Protein AF-A0A2M8DI26-F1 (afdb_monomer_lite)

Foldseek 3Di:
DDLVVLLVVLLVLLLVQLCCLQPVLVVCCVVPVLQRPPDDDDDDPVSVVVSVVSNVLSVVSNVCSVPVPVVVVSLVCLLVVLVVVLVVLCVVCVVDVSNVNNPPHSSVVSNVSNVSSVVSDDDDPPPPVPDPPPDPDDD

Radius of gyration: 19.9 Å; chains: 1; bounding box: 36×27×80 Å

Sequence (139 aa):
MTEAERIKYLRIVLVLVGLTFIFGIWPLGVVWPSGWVWHEGGRSEYLEMILGIYATLGVFLLLAARDPLAH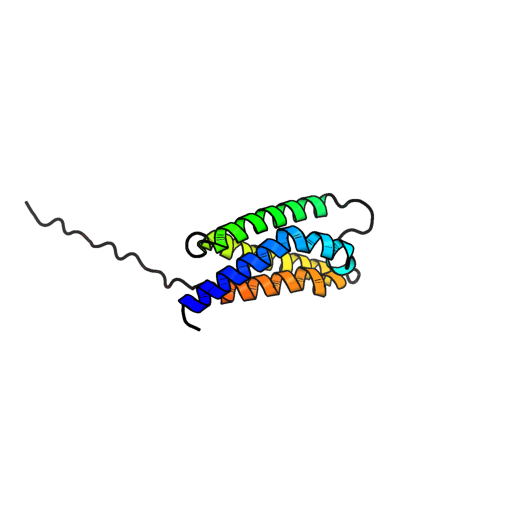RSLIWFTVWSSIVHGGIMAIQSVANPHHIGHLFGDVAALIVVAIVVAALMPRQICATKARPATGLAVH

Secondary structure (DSSP, 8-state):
--HHHHHHHHHHHHHHHHHIIIIIHHHHHHH-HHHH---SSS--HHHHHHHHHHHHHHHHHHHHTT-TTT-HHHHHHHHHHHHHHHHHHHHHHHH-GGGHHHHHTHHHHHHHHHHHHHHHS------------------

pLDDT: mean 77.77, std 13.46, range [39.16, 95.0]

Structure (mmCIF, N/CA/C/O backbone):
data_AF-A0A2M8DI26-F1
#
_entry.id   AF-A0A2M8DI26-F1
#
loop_
_atom_site.group_PDB
_atom_site.id
_atom_site.type_symbol
_atom_site.label_atom_id
_atom_site.label_alt_id
_atom_site.label_comp_id
_atom_site.label_asym_id
_atom_site.label_entity_id
_atom_site.label_seq_id
_atom_site.pdbx_PDB_ins_code
_atom_site.Cartn_x
_atom_site.Cartn_y
_atom_site.Cartn_z
_atom_site.occupancy
_atom_site.B_iso_or_equiv
_atom_site.auth_seq_id
_atom_site.auth_comp_id
_atom_site.auth_asym_id
_atom_site.auth_atom_id
_atom_site.pdbx_PDB_model_num
ATOM 1 N N . MET A 1 1 ? -14.938 14.330 9.671 1.00 72.00 1 MET A N 1
ATOM 2 C CA . MET A 1 1 ? -14.718 12.874 9.766 1.00 72.00 1 MET A CA 1
ATOM 3 C C . MET A 1 1 ? -14.530 12.509 11.227 1.00 72.00 1 MET A C 1
ATOM 5 O O . MET A 1 1 ? -13.573 12.969 11.841 1.00 72.00 1 MET A O 1
ATOM 9 N N . THR A 1 2 ? -15.464 11.748 11.781 1.00 86.56 2 THR A N 1
ATOM 10 C CA . THR A 1 2 ? -15.403 11.197 13.140 1.00 86.56 2 THR A CA 1
ATOM 11 C C . THR A 1 2 ? -14.325 10.112 13.241 1.00 86.56 2 THR A C 1
ATOM 13 O O . THR A 1 2 ? -13.828 9.607 12.231 1.00 86.56 2 THR A O 1
ATOM 16 N N . GLU A 1 3 ? -13.938 9.736 14.459 1.00 82.88 3 GLU A N 1
ATOM 17 C CA . GLU A 1 3 ? -12.961 8.661 14.675 1.00 82.88 3 GLU A CA 1
ATOM 18 C C . GLU A 1 3 ? -13.477 7.304 14.167 1.00 82.88 3 GLU A C 1
ATOM 20 O O . GLU A 1 3 ? -12.741 6.563 13.516 1.00 82.88 3 GLU A O 1
ATOM 25 N N . ALA A 1 4 ? -14.768 7.024 14.362 1.00 85.00 4 ALA A N 1
ATOM 26 C CA . ALA A 1 4 ? -15.416 5.821 13.847 1.00 85.00 4 ALA A CA 1
ATOM 27 C C . ALA A 1 4 ? -15.383 5.758 12.308 1.00 85.00 4 ALA A C 1
ATOM 29 O O . ALA A 1 4 ? -15.065 4.715 11.733 1.00 85.00 4 ALA A O 1
ATOM 30 N N . GLU A 1 5 ? -15.647 6.881 11.632 1.00 88.19 5 GLU A N 1
ATOM 31 C CA . GLU A 1 5 ? -15.529 6.982 10.172 1.00 88.19 5 GLU A CA 1
ATOM 32 C C . GLU A 1 5 ? -14.085 6.771 9.708 1.00 88.19 5 GLU A C 1
ATOM 34 O O . GLU A 1 5 ? -13.847 6.011 8.772 1.00 88.19 5 GLU A O 1
ATOM 39 N N . ARG A 1 6 ? -13.109 7.381 10.393 1.00 86.62 6 ARG A N 1
ATOM 40 C CA . ARG A 1 6 ? -11.681 7.224 10.084 1.00 86.62 6 ARG A CA 1
ATOM 41 C C . ARG A 1 6 ? -11.246 5.761 10.160 1.00 86.62 6 ARG A C 1
ATOM 43 O O . ARG 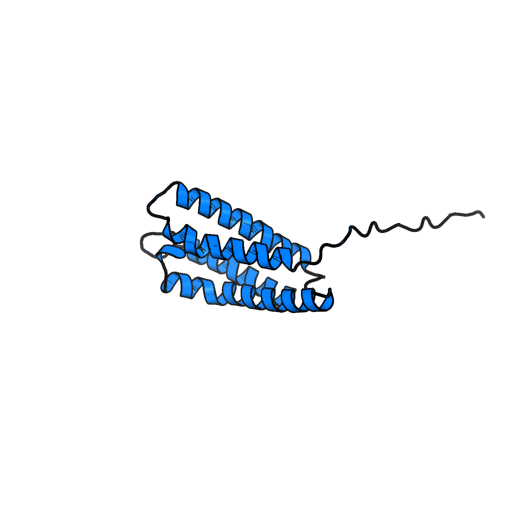A 1 6 ? -10.586 5.277 9.244 1.00 86.62 6 ARG A O 1
ATOM 50 N N . ILE A 1 7 ? -11.645 5.050 11.215 1.00 88.12 7 ILE A N 1
ATOM 51 C CA . ILE A 1 7 ? -11.344 3.623 11.382 1.00 88.12 7 ILE A CA 1
ATOM 52 C C . ILE A 1 7 ? -12.019 2.804 10.279 1.00 88.12 7 ILE A C 1
ATOM 54 O O . ILE A 1 7 ? -11.376 1.936 9.694 1.00 88.12 7 ILE A O 1
ATOM 58 N N . LYS A 1 8 ? -13.283 3.093 9.942 1.00 89.38 8 LYS A N 1
ATOM 59 C CA . LYS A 1 8 ? -13.985 2.417 8.840 1.00 89.38 8 LYS A CA 1
ATOM 60 C C . LYS A 1 8 ? -13.233 2.575 7.514 1.00 89.38 8 LYS A C 1
ATOM 62 O O . LYS A 1 8 ? -12.996 1.575 6.839 1.00 89.38 8 LYS A O 1
ATOM 67 N N . TYR A 1 9 ? -12.818 3.793 7.167 1.00 90.75 9 TYR A N 1
ATOM 68 C CA . TYR A 1 9 ? -12.034 4.042 5.955 1.00 90.75 9 TYR A CA 1
ATOM 69 C C . TYR A 1 9 ? -10.662 3.372 6.004 1.00 90.75 9 TYR A C 1
ATOM 71 O O . TYR A 1 9 ? -10.257 2.774 5.013 1.00 90.75 9 TYR A O 1
ATOM 79 N N . LEU A 1 10 ? -9.978 3.394 7.153 1.00 90.00 10 LEU A N 1
ATOM 80 C CA . LEU A 1 10 ? -8.701 2.703 7.326 1.00 90.00 10 LEU A CA 1
ATOM 81 C C . LEU A 1 10 ? -8.838 1.205 7.037 1.00 90.00 10 LEU A C 1
ATOM 83 O O . LEU A 1 10 ? -8.030 0.659 6.297 1.00 90.00 10 LEU A O 1
ATOM 87 N N . ARG A 1 11 ? -9.885 0.545 7.549 1.00 91.38 11 ARG A N 1
ATOM 88 C CA . ARG A 1 11 ? -10.144 -0.875 7.255 1.00 91.38 11 ARG A CA 1
ATOM 89 C C . ARG A 1 11 ? -10.326 -1.127 5.762 1.00 91.38 11 ARG A C 1
ATOM 91 O O . ARG A 1 11 ? -9.722 -2.052 5.233 1.00 91.38 11 ARG A O 1
ATOM 98 N N . ILE A 1 12 ? -11.128 -0.299 5.089 1.00 92.88 12 ILE A N 1
ATOM 99 C CA . ILE A 1 12 ? -11.360 -0.412 3.642 1.00 92.88 12 ILE A CA 1
ATOM 100 C C . ILE A 1 12 ? -10.039 -0.255 2.884 1.00 92.88 12 ILE A C 1
ATOM 102 O O . ILE A 1 12 ? -9.718 -1.089 2.043 1.00 92.88 12 ILE A O 1
ATOM 106 N N . VAL A 1 13 ? -9.243 0.763 3.217 1.00 91.12 13 VAL A N 1
ATOM 107 C CA . VAL A 1 13 ? -7.939 1.001 2.587 1.00 91.12 13 VAL A CA 1
ATOM 108 C C . VAL A 1 13 ? -6.983 -0.165 2.827 1.00 91.12 13 VAL A C 1
ATOM 110 O O . VAL A 1 13 ? -6.368 -0.629 1.876 1.00 91.12 13 VAL A O 1
ATOM 113 N N . LEU A 1 14 ? -6.888 -0.692 4.050 1.00 91.06 14 LEU A N 1
ATOM 114 C CA . LEU A 1 14 ? -6.038 -1.849 4.352 1.00 91.06 14 LEU A CA 1
ATOM 115 C C . LEU A 1 14 ? -6.447 -3.087 3.543 1.00 91.06 14 LEU A C 1
ATOM 117 O O . LEU A 1 14 ? -5.576 -3.808 3.060 1.00 91.06 14 LEU A O 1
ATOM 121 N N . VAL A 1 15 ? -7.752 -3.307 3.344 1.00 94.12 15 VAL A N 1
ATOM 122 C CA . VAL A 1 15 ? -8.252 -4.392 2.487 1.00 94.12 15 VAL A CA 1
ATOM 123 C C . VAL A 1 15 ? -7.854 -4.173 1.029 1.00 94.12 15 VAL A C 1
ATOM 125 O O . VAL A 1 15 ? -7.301 -5.077 0.410 1.00 94.12 15 VAL A O 1
ATOM 128 N N . LEU A 1 16 ? -8.092 -2.979 0.484 1.00 92.81 16 LEU A N 1
ATOM 129 C CA . LEU A 1 16 ? -7.768 -2.660 -0.910 1.00 92.81 16 LEU A CA 1
ATOM 130 C C . LEU A 1 16 ? -6.263 -2.750 -1.192 1.00 92.81 16 LEU A C 1
ATOM 132 O O . LEU A 1 16 ? -5.858 -3.330 -2.199 1.00 92.81 16 LEU A O 1
ATOM 136 N N . VAL A 1 17 ? -5.435 -2.221 -0.290 1.00 90.19 17 VAL A N 1
ATOM 137 C CA . VAL A 1 17 ? -3.971 -2.291 -0.393 1.00 90.19 17 VAL A CA 1
ATOM 138 C C . VAL A 1 17 ? -3.504 -3.737 -0.256 1.00 90.19 17 VAL A C 1
ATOM 140 O O . VAL A 1 17 ? -2.722 -4.199 -1.080 1.00 90.19 17 VAL A O 1
ATOM 143 N N . GLY A 1 18 ? -4.028 -4.482 0.722 1.00 91.50 18 GLY A N 1
ATOM 144 C CA . GLY A 1 18 ? -3.675 -5.885 0.921 1.00 91.50 18 GLY A CA 1
ATOM 145 C C . GLY A 1 18 ? -4.003 -6.757 -0.292 1.00 91.50 18 GLY A C 1
ATOM 146 O O . GLY A 1 18 ? -3.159 -7.528 -0.739 1.00 91.50 18 GLY A O 1
ATOM 147 N N . LEU A 1 19 ? -5.188 -6.587 -0.886 1.00 93.06 19 LEU A N 1
ATOM 148 C CA . LEU A 1 19 ? -5.569 -7.289 -2.115 1.00 93.06 19 LEU A CA 1
ATOM 149 C C . LEU A 1 19 ? -4.694 -6.886 -3.305 1.00 93.06 19 LEU A C 1
ATOM 151 O O . LEU A 1 19 ? -4.273 -7.753 -4.067 1.00 93.06 19 LEU A O 1
ATOM 155 N N . THR A 1 20 ? -4.380 -5.596 -3.444 1.00 88.81 20 THR A N 1
ATOM 156 C CA . THR A 1 20 ? -3.463 -5.110 -4.487 1.00 88.81 20 THR A CA 1
ATOM 157 C C . THR A 1 20 ? -2.072 -5.724 -4.337 1.00 88.81 20 THR A C 1
ATOM 159 O O . THR A 1 20 ? -1.476 -6.127 -5.330 1.00 88.81 20 THR A O 1
ATOM 162 N N . PHE A 1 21 ? -1.559 -5.864 -3.116 1.00 88.38 21 PHE A N 1
ATOM 163 C CA . PHE A 1 21 ? -0.250 -6.475 -2.881 1.00 88.38 21 PHE A CA 1
ATOM 164 C C . PHE A 1 21 ? -0.217 -7.973 -3.195 1.00 88.38 21 PHE A C 1
ATOM 166 O O . PHE A 1 21 ? 0.796 -8.465 -3.680 1.00 88.38 21 PHE A O 1
ATOM 173 N N . ILE A 1 22 ? -1.317 -8.692 -2.959 1.00 90.00 22 ILE A N 1
ATOM 174 C CA . ILE A 1 22 ? -1.401 -10.131 -3.247 1.00 90.00 22 ILE A CA 1
ATOM 175 C C . ILE A 1 22 ? -1.619 -10.383 -4.743 1.00 90.00 22 ILE A C 1
ATOM 177 O O . ILE A 1 22 ? -0.965 -11.240 -5.328 1.00 90.00 22 ILE A O 1
ATOM 181 N N . PHE A 1 23 ? -2.553 -9.657 -5.360 1.00 90.38 23 PHE A N 1
ATOM 182 C CA . PHE A 1 23 ? -3.053 -9.981 -6.699 1.00 90.38 23 PHE A CA 1
ATOM 183 C C . PHE A 1 23 ? -2.773 -8.918 -7.751 1.00 90.38 23 PHE A C 1
ATOM 185 O O . PHE A 1 23 ? -2.854 -9.229 -8.929 1.00 90.38 23 PHE A O 1
ATOM 192 N N . GLY A 1 24 ? -2.503 -7.674 -7.364 1.00 82.25 24 GLY A N 1
ATOM 193 C CA . GLY A 1 24 ? -2.399 -6.538 -8.281 1.00 82.25 24 GLY A CA 1
ATOM 194 C C . GLY A 1 24 ? -0.996 -6.316 -8.839 1.00 82.25 24 GLY A C 1
ATOM 195 O O . GLY A 1 24 ? -0.865 -6.007 -10.019 1.00 82.25 24 GLY A O 1
ATOM 196 N N . ILE A 1 25 ? 0.053 -6.520 -8.034 1.00 82.06 25 ILE A N 1
ATOM 197 C CA . ILE A 1 25 ? 1.437 -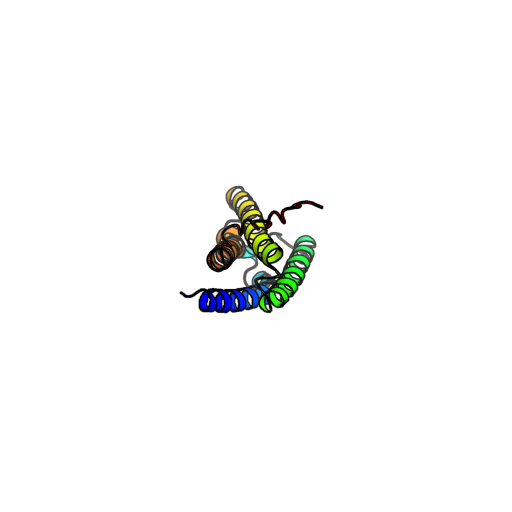6.225 -8.453 1.00 82.06 25 ILE A CA 1
ATOM 198 C C . ILE A 1 25 ? 1.867 -7.112 -9.633 1.00 82.06 25 ILE A C 1
ATOM 200 O O . ILE A 1 25 ? 2.447 -6.612 -10.593 1.00 82.06 25 ILE A O 1
ATOM 204 N N . TRP A 1 26 ? 1.533 -8.408 -9.615 1.00 80.62 26 TRP A N 1
ATOM 205 C CA . TRP A 1 26 ? 1.900 -9.324 -10.703 1.00 80.62 26 TRP A CA 1
ATOM 206 C C . TRP A 1 26 ? 1.264 -8.951 -12.058 1.00 80.62 26 TRP A C 1
ATOM 208 O O . TRP A 1 26 ? 2.007 -8.756 -13.020 1.00 80.62 26 TRP A O 1
ATOM 218 N N . PRO A 1 27 ? -0.070 -8.777 -12.176 1.00 81.88 27 PRO A N 1
ATOM 219 C CA . PRO A 1 27 ? -0.694 -8.307 -13.410 1.00 81.88 27 PRO A CA 1
ATOM 220 C C . PRO A 1 27 ? -0.172 -6.951 -13.878 1.00 81.88 27 PRO A C 1
ATOM 222 O O . PRO A 1 27 ? 0.006 -6.763 -15.077 1.00 81.88 27 PRO A O 1
ATOM 225 N N . LEU A 1 28 ? 0.098 -6.017 -12.961 1.00 77.69 28 LEU A N 1
ATOM 226 C CA . LEU A 1 28 ? 0.661 -4.711 -13.309 1.00 77.69 28 LEU A CA 1
ATOM 227 C C . LEU A 1 28 ? 2.060 -4.846 -13.924 1.00 77.69 28 LEU A C 1
ATOM 229 O O . LEU A 1 28 ? 2.343 -4.183 -14.919 1.00 77.69 28 LEU A O 1
ATOM 233 N N . GLY A 1 29 ? 2.876 -5.778 -13.422 1.00 75.50 29 GLY A N 1
ATOM 234 C CA . GLY A 1 29 ? 4.157 -6.158 -14.025 1.00 75.50 29 GLY A CA 1
ATOM 235 C C . GLY A 1 29 ? 4.043 -6.732 -15.440 1.00 75.50 29 GLY A C 1
ATOM 236 O O . GLY A 1 29 ? 4.929 -6.507 -16.259 1.00 75.50 29 GLY A O 1
ATOM 237 N N . VAL A 1 30 ? 2.947 -7.428 -15.756 1.00 79.56 30 VAL A N 1
ATOM 238 C CA . VAL A 1 30 ? 2.693 -7.991 -17.096 1.00 79.56 30 VAL A CA 1
ATOM 239 C C . VAL A 1 30 ? 2.134 -6.940 -18.060 1.00 79.56 30 VAL A C 1
ATOM 241 O O . VAL A 1 30 ? 2.552 -6.878 -19.213 1.00 79.56 30 VAL A O 1
ATOM 244 N N . VAL A 1 31 ? 1.180 -6.123 -17.606 1.00 81.25 31 VAL A N 1
ATOM 245 C CA . VAL A 1 31 ? 0.475 -5.135 -18.442 1.00 81.25 31 VAL A CA 1
ATOM 246 C C . VAL A 1 31 ? 1.322 -3.887 -18.679 1.00 81.25 31 VAL A C 1
ATOM 248 O O . VAL A 1 31 ? 1.282 -3.319 -19.769 1.00 81.25 31 VAL A O 1
ATOM 251 N N . TRP A 1 32 ? 2.102 -3.466 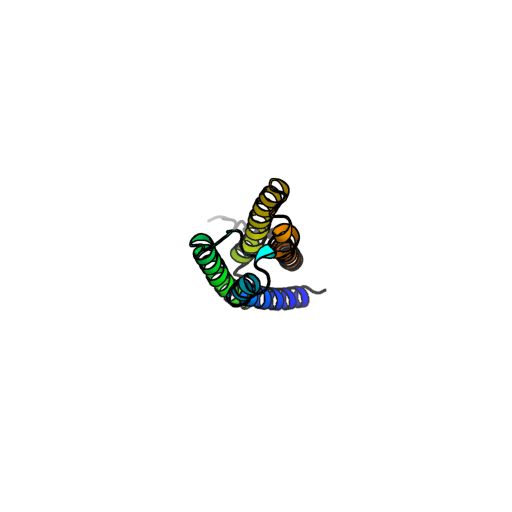-17.682 1.00 75.12 32 TRP A N 1
ATOM 252 C CA . TRP A 1 32 ? 2.975 -2.299 -17.769 1.00 75.12 32 TRP A CA 1
ATOM 253 C C . TRP A 1 32 ? 4.386 -2.613 -17.239 1.00 75.12 32 TRP A C 1
ATOM 255 O O . TRP A 1 32 ? 4.802 -2.088 -16.202 1.00 75.12 32 TRP A O 1
ATOM 265 N N . PRO A 1 33 ? 5.184 -3.403 -17.981 1.00 74.06 33 PRO A N 1
ATOM 266 C CA . PRO A 1 33 ? 6.526 -3.786 -17.549 1.00 74.06 33 PRO A CA 1
ATOM 267 C C . PRO A 1 33 ? 7.444 -2.586 -17.285 1.00 74.06 33 PRO A C 1
ATOM 269 O O . PRO A 1 33 ? 8.127 -2.552 -16.271 1.00 74.06 33 PRO A O 1
ATOM 272 N N . SER A 1 34 ? 7.395 -1.542 -18.119 1.00 70.62 34 SER A N 1
ATOM 273 C CA . SER A 1 34 ? 8.247 -0.349 -17.963 1.00 70.62 34 SER A CA 1
ATOM 274 C C . SER A 1 34 ? 7.981 0.486 -16.701 1.00 70.62 34 SER A C 1
ATOM 276 O O . SER A 1 34 ? 8.754 1.393 -16.410 1.00 70.62 34 SER A O 1
ATOM 278 N N . GLY A 1 35 ? 6.892 0.218 -15.973 1.00 69.81 35 GLY A N 1
ATOM 279 C CA . GLY A 1 35 ? 6.558 0.888 -14.714 1.00 69.81 35 GLY A CA 1
ATOM 280 C C . GLY A 1 35 ? 6.738 0.016 -13.471 1.00 69.81 35 GLY A C 1
ATOM 281 O O . GLY A 1 35 ? 6.696 0.545 -12.365 1.00 69.81 35 GLY A O 1
ATOM 282 N N . TRP A 1 36 ? 6.927 -1.297 -13.638 1.00 71.06 36 TRP A N 1
ATOM 283 C CA . TRP A 1 36 ? 6.837 -2.289 -12.552 1.00 71.06 36 TRP A CA 1
ATOM 284 C C . TRP A 1 36 ? 7.931 -3.367 -12.595 1.00 71.06 36 TRP A C 1
ATOM 286 O O . TRP A 1 36 ? 8.145 -4.072 -11.612 1.00 71.06 36 TRP A O 1
ATOM 296 N N . VAL A 1 37 ? 8.633 -3.518 -13.721 1.00 75.31 37 VAL A N 1
ATOM 297 C CA . VAL A 1 37 ? 9.678 -4.525 -13.933 1.00 75.31 37 VAL A CA 1
ATOM 298 C C . VAL A 1 37 ? 11.011 -3.830 -14.171 1.00 75.31 37 VAL A C 1
ATOM 300 O O . VAL A 1 37 ? 11.261 -3.272 -15.231 1.00 75.31 37 VAL A O 1
ATOM 303 N N . TRP A 1 38 ? 11.880 -3.890 -13.168 1.00 68.75 38 TRP A N 1
ATOM 304 C CA . TRP A 1 38 ? 13.184 -3.218 -13.166 1.00 68.75 38 TRP A CA 1
ATOM 305 C C . TRP A 1 38 ? 14.291 -3.957 -13.941 1.00 68.75 38 TRP A C 1
ATOM 307 O O . TRP A 1 38 ? 15.434 -3.513 -13.940 1.00 68.75 38 TRP A O 1
ATOM 317 N N . HIS A 1 39 ? 13.990 -5.100 -14.567 1.00 68.06 39 HIS A N 1
ATOM 318 C CA . HIS A 1 39 ? 14.980 -5.933 -15.262 1.00 68.06 39 HIS A CA 1
ATOM 319 C C . HIS A 1 39 ? 14.660 -6.048 -16.754 1.00 68.06 39 HIS A C 1
ATOM 321 O O . HIS A 1 39 ? 13.531 -6.362 -17.132 1.00 68.06 39 HIS A O 1
ATOM 327 N N . GLU A 1 40 ? 15.673 -5.865 -17.599 1.00 57.81 40 GLU A N 1
ATOM 328 C CA . GLU A 1 40 ? 15.575 -6.078 -19.042 1.00 57.81 40 GLU A CA 1
ATOM 329 C C . GLU A 1 40 ? 15.928 -7.535 -19.390 1.00 57.81 40 GLU A C 1
ATOM 331 O O . GLU A 1 40 ? 17.093 -7.900 -19.524 1.00 57.81 40 GLU A O 1
ATOM 336 N N . GLY A 1 41 ? 14.901 -8.379 -19.534 1.00 55.91 41 GLY A N 1
ATOM 337 C CA . GLY A 1 41 ? 15.016 -9.735 -20.087 1.00 55.91 41 GLY A CA 1
ATOM 338 C C . GLY A 1 41 ? 15.095 -10.879 -19.062 1.00 55.91 41 GLY A C 1
ATOM 339 O O . GLY A 1 41 ? 15.831 -10.829 -18.083 1.00 55.91 41 GLY A O 1
ATOM 340 N N . GLY A 1 42 ? 14.352 -11.960 -19.336 1.00 64.12 42 GLY A N 1
ATOM 341 C CA . GLY A 1 42 ? 14.367 -13.209 -18.558 1.00 64.12 42 GLY A CA 1
ATOM 342 C C . GLY A 1 42 ? 13.502 -13.211 -17.287 1.00 64.12 42 GLY A C 1
ATOM 343 O O . GLY A 1 42 ? 12.740 -12.282 -17.025 1.00 64.12 42 GLY A O 1
ATOM 344 N N . ARG A 1 43 ? 13.593 -14.295 -16.498 1.00 61.53 43 ARG A N 1
ATOM 345 C CA . ARG A 1 43 ? 13.001 -14.362 -15.149 1.00 61.53 43 ARG A CA 1
ATOM 346 C C . ARG A 1 43 ? 13.839 -13.503 -14.207 1.00 61.53 43 ARG A C 1
ATOM 348 O O . ARG A 1 43 ? 15.034 -13.738 -14.071 1.00 61.53 43 ARG A O 1
ATOM 355 N N . SER A 1 44 ? 13.212 -12.539 -13.539 1.00 71.75 44 SER A N 1
ATOM 356 C CA . SER A 1 44 ? 13.867 -11.764 -12.485 1.00 71.75 44 SER A CA 1
ATOM 357 C C . SER A 1 44 ? 13.632 -12.450 -11.140 1.00 71.75 44 SER A C 1
ATOM 359 O O . SER A 1 44 ? 12.545 -12.366 -10.571 1.00 71.75 44 SER A O 1
ATOM 361 N N . GLU A 1 45 ? 14.657 -13.125 -10.620 1.00 75.19 45 GLU A N 1
ATOM 362 C CA . GLU A 1 45 ? 14.610 -13.762 -9.294 1.00 75.19 45 GLU A CA 1
ATOM 363 C C . GLU A 1 45 ? 14.300 -12.737 -8.186 1.00 75.19 45 GLU A C 1
ATOM 365 O O . GLU A 1 45 ? 13.586 -13.031 -7.226 1.00 75.19 45 GLU A O 1
ATOM 370 N N . TYR A 1 46 ? 14.759 -11.491 -8.362 1.00 73.75 46 TYR A N 1
ATOM 371 C CA . TYR A 1 46 ? 14.436 -10.379 -7.470 1.00 73.75 46 TYR A CA 1
ATOM 372 C C . TYR A 1 46 ? 12.947 -10.011 -7.506 1.00 73.75 46 TYR A C 1
ATOM 374 O O . TYR A 1 46 ? 12.351 -9.783 -6.451 1.00 73.75 46 TYR A O 1
ATOM 382 N N . LEU A 1 47 ? 12.332 -9.982 -8.698 1.00 76.88 47 LEU A N 1
ATOM 383 C CA . LEU A 1 47 ? 10.900 -9.716 -8.853 1.00 76.88 47 LEU A CA 1
ATOM 384 C C . LEU A 1 47 ? 10.064 -10.786 -8.130 1.00 76.88 47 LEU A C 1
ATOM 386 O O . LEU A 1 47 ? 9.128 -10.461 -7.405 1.00 76.88 47 LEU A O 1
ATOM 390 N N . GLU A 1 48 ? 10.423 -12.062 -8.269 1.00 82.44 48 GLU A N 1
ATOM 391 C CA . GLU A 1 48 ? 9.729 -13.162 -7.585 1.00 82.44 48 GLU A CA 1
ATOM 392 C C . GLU A 1 48 ? 9.846 -13.044 -6.053 1.00 82.44 48 GLU A C 1
ATOM 394 O O . GLU A 1 48 ? 8.853 -13.198 -5.334 1.00 82.44 48 GLU A O 1
ATOM 399 N N . MET A 1 49 ? 11.029 -12.681 -5.546 1.00 87.12 49 MET A N 1
ATOM 400 C CA . MET A 1 49 ? 11.245 -12.444 -4.117 1.00 87.12 49 MET A CA 1
ATOM 401 C C . MET A 1 49 ? 10.408 -11.267 -3.591 1.00 87.12 49 MET A C 1
ATOM 403 O O . MET A 1 49 ? 9.728 -11.406 -2.571 1.00 87.12 49 MET A O 1
ATOM 407 N N . ILE A 1 50 ? 10.435 -10.111 -4.267 1.00 83.94 50 ILE A N 1
ATOM 408 C CA . ILE A 1 50 ? 9.716 -8.916 -3.803 1.00 83.94 50 ILE A CA 1
ATOM 409 C C . ILE A 1 50 ? 8.196 -9.115 -3.868 1.00 83.94 50 ILE A C 1
ATOM 411 O O . ILE A 1 50 ? 7.486 -8.689 -2.958 1.00 83.94 50 ILE A O 1
ATOM 415 N N . LEU A 1 51 ? 7.694 -9.847 -4.868 1.00 86.06 51 LEU A N 1
ATOM 416 C CA . LEU A 1 51 ? 6.290 -10.258 -4.940 1.00 86.06 51 LEU A CA 1
ATOM 417 C C . LEU A 1 51 ? 5.891 -11.130 -3.750 1.00 86.06 51 LEU A C 1
ATOM 419 O O . LEU A 1 51 ? 4.831 -10.909 -3.170 1.00 86.06 51 LEU A O 1
ATOM 423 N N . GLY A 1 52 ? 6.740 -12.077 -3.341 1.00 88.25 52 GLY A N 1
ATOM 424 C CA . GLY A 1 52 ? 6.505 -12.882 -2.140 1.00 88.25 52 GLY A CA 1
ATOM 425 C C . GLY A 1 52 ? 6.430 -12.033 -0.864 1.00 88.25 52 GLY A C 1
ATOM 426 O O . GLY A 1 52 ? 5.533 -12.216 -0.033 1.00 88.25 52 GLY A O 1
ATOM 427 N N . ILE A 1 53 ? 7.327 -11.053 -0.722 1.00 91.31 53 ILE A N 1
ATOM 428 C CA . ILE A 1 53 ? 7.319 -10.113 0.410 1.00 91.31 53 ILE A CA 1
ATOM 429 C C . ILE A 1 53 ? 6.041 -9.265 0.402 1.00 91.31 53 ILE A C 1
ATOM 431 O O . ILE A 1 53 ? 5.370 -9.160 1.430 1.00 91.31 53 ILE A O 1
ATOM 435 N N . TYR A 1 54 ? 5.651 -8.700 -0.741 1.00 88.00 54 TYR A N 1
ATOM 436 C CA . TYR A 1 54 ? 4.415 -7.924 -0.829 1.00 88.00 54 TYR A CA 1
ATOM 437 C C . TYR A 1 54 ? 3.174 -8.784 -0.601 1.00 88.00 54 TYR A C 1
ATOM 439 O O . TYR A 1 54 ? 2.287 -8.360 0.133 1.00 88.00 54 TYR A O 1
ATOM 447 N N . ALA A 1 55 ? 3.114 -10.006 -1.131 1.00 90.62 55 ALA A N 1
ATOM 448 C CA . ALA A 1 55 ? 1.986 -10.904 -0.912 1.00 90.62 55 ALA A CA 1
ATOM 449 C C . ALA A 1 55 ? 1.814 -11.246 0.576 1.00 90.62 55 ALA A C 1
ATOM 451 O O . ALA A 1 55 ? 0.706 -11.153 1.111 1.00 90.62 55 ALA A O 1
ATOM 452 N N . THR A 1 56 ? 2.905 -11.574 1.277 1.00 94.31 56 THR A N 1
ATOM 453 C CA . THR A 1 56 ? 2.862 -11.826 2.728 1.00 94.31 56 THR A CA 1
ATOM 454 C C . THR A 1 56 ? 2.455 -10.576 3.506 1.00 94.31 56 THR A C 1
ATOM 456 O O . THR A 1 56 ? 1.552 -10.653 4.343 1.00 94.31 56 THR A O 1
ATOM 459 N N . LEU A 1 57 ? 3.023 -9.408 3.186 1.00 92.75 57 LEU A N 1
ATOM 460 C CA . LEU A 1 57 ? 2.601 -8.128 3.760 1.00 92.75 57 LEU A CA 1
ATOM 461 C C . LEU A 1 57 ? 1.109 -7.866 3.510 1.00 92.75 57 LEU A C 1
ATOM 463 O O . LEU A 1 57 ? 0.395 -7.464 4.424 1.00 92.75 57 LEU A O 1
ATOM 467 N N . GLY A 1 58 ? 0.617 -8.158 2.307 1.00 91.81 58 GLY A N 1
ATOM 468 C CA . GLY A 1 58 ? -0.783 -8.021 1.933 1.00 91.81 58 GLY A CA 1
ATOM 469 C C . GLY A 1 58 ? -1.701 -8.869 2.809 1.00 91.81 58 GLY A C 1
ATOM 470 O O . GLY A 1 58 ? -2.683 -8.350 3.336 1.00 91.81 58 GLY A O 1
ATOM 471 N N . VAL A 1 59 ? -1.346 -10.131 3.069 1.00 95.00 59 VAL A N 1
ATOM 472 C CA . VAL A 1 59 ? -2.091 -10.999 4.001 1.00 95.00 59 VAL A CA 1
ATOM 473 C C . VAL A 1 59 ? -2.132 -10.391 5.403 1.00 95.00 59 VAL A C 1
ATOM 475 O O . VAL A 1 59 ? -3.202 -10.311 6.012 1.00 95.00 59 VAL A O 1
ATOM 478 N N . PHE A 1 60 ? -0.998 -9.905 5.911 1.00 94.75 60 PHE A N 1
ATOM 479 C CA . PHE A 1 60 ? -0.956 -9.255 7.220 1.00 94.75 60 PHE A CA 1
ATOM 480 C C . PHE A 1 60 ? -1.775 -7.956 7.262 1.00 94.75 60 PHE A C 1
ATOM 482 O O . PHE A 1 60 ? -2.401 -7.675 8.283 1.00 94.75 60 PHE A O 1
ATOM 489 N N . LEU A 1 61 ? -1.856 -7.196 6.165 1.00 91.50 61 LEU A N 1
ATOM 490 C CA . LEU A 1 61 ? -2.727 -6.020 6.061 1.00 91.50 61 LEU A CA 1
ATOM 491 C C . LEU A 1 61 ? -4.215 -6.394 6.083 1.00 91.50 61 LEU A C 1
ATOM 493 O O . LEU A 1 61 ? -4.999 -5.717 6.751 1.00 91.50 61 LEU A O 1
ATOM 497 N N . LEU A 1 62 ? -4.608 -7.497 5.436 1.00 94.12 62 LEU A N 1
ATOM 498 C CA . LEU A 1 62 ? -5.976 -8.025 5.524 1.00 94.12 62 LEU A CA 1
ATOM 499 C C . LEU A 1 62 ? -6.333 -8.440 6.959 1.00 94.12 62 LEU A C 1
ATOM 501 O O . LEU A 1 62 ? -7.450 -8.195 7.420 1.00 94.12 62 LEU A O 1
ATOM 505 N N . LEU A 1 63 ? -5.386 -9.039 7.687 1.00 93.44 63 LEU A N 1
ATOM 506 C CA . LEU A 1 63 ? -5.557 -9.368 9.104 1.00 93.44 63 LEU A CA 1
ATOM 507 C C . LEU A 1 63 ? -5.658 -8.099 9.962 1.00 93.44 63 LEU A C 1
ATOM 509 O O . LEU A 1 63 ? -6.578 -7.978 10.775 1.00 93.44 63 LEU A O 1
ATOM 513 N N . ALA A 1 64 ? -4.784 -7.121 9.725 1.00 91.50 64 ALA A N 1
ATOM 514 C CA . ALA A 1 64 ? -4.797 -5.833 10.411 1.00 91.50 64 ALA A CA 1
ATOM 515 C C . ALA A 1 64 ? -6.086 -5.042 10.165 1.00 91.50 64 ALA A C 1
ATOM 517 O O . ALA A 1 64 ? -6.532 -4.319 11.049 1.00 91.50 64 ALA A O 1
ATOM 518 N N . ALA A 1 65 ? -6.743 -5.210 9.015 1.00 92.06 65 ALA A N 1
ATOM 519 C CA . ALA A 1 65 ? -8.028 -4.574 8.744 1.00 92.06 65 ALA A CA 1
ATOM 520 C C . ALA A 1 65 ? -9.142 -5.021 9.713 1.00 92.06 65 ALA A C 1
ATOM 522 O O . ALA A 1 65 ? -10.105 -4.283 9.918 1.00 92.06 65 ALA A O 1
ATOM 523 N N . ARG A 1 66 ? -9.035 -6.196 10.348 1.00 91.38 66 ARG A N 1
ATOM 524 C CA . ARG A 1 66 ? -10.025 -6.646 11.345 1.00 91.38 66 ARG A CA 1
ATOM 525 C C . ARG A 1 66 ? -9.917 -5.853 12.645 1.00 91.38 66 ARG A C 1
ATOM 527 O O . ARG A 1 66 ? -10.932 -5.401 13.176 1.00 91.38 66 ARG A O 1
ATOM 534 N N . ASP A 1 67 ? -8.693 -5.604 13.096 1.00 90.62 67 ASP A N 1
ATOM 535 C CA . ASP A 1 67 ? -8.403 -4.752 14.249 1.00 90.62 67 ASP A CA 1
ATOM 536 C C . ASP A 1 67 ? -7.190 -3.839 13.981 1.00 90.62 67 ASP A C 1
ATOM 538 O O . ASP A 1 67 ? -6.060 -4.158 14.369 1.00 90.62 67 ASP A O 1
ATOM 542 N N . PRO A 1 68 ? -7.404 -2.678 13.330 1.00 87.81 68 PRO A N 1
ATOM 543 C CA . PRO A 1 68 ? -6.306 -1.781 12.968 1.00 87.81 68 PRO A CA 1
ATOM 544 C C . PRO A 1 68 ? -5.585 -1.195 14.185 1.00 87.81 68 PRO A C 1
ATOM 546 O O . PRO A 1 68 ? -4.428 -0.787 14.102 1.00 87.81 68 PRO A O 1
ATOM 549 N N . LEU A 1 69 ? -6.269 -1.134 15.329 1.00 87.62 69 LEU A N 1
ATOM 550 C CA . LEU A 1 69 ? -5.773 -0.484 16.536 1.00 87.62 69 LEU A CA 1
ATOM 551 C C . LEU A 1 69 ? -4.811 -1.415 17.286 1.00 87.62 69 LEU A C 1
ATOM 553 O O . LEU A 1 69 ? -3.888 -0.915 17.926 1.00 87.62 69 LEU A O 1
ATOM 557 N N . ALA A 1 70 ? -4.973 -2.734 17.150 1.00 90.69 70 ALA A N 1
ATOM 558 C CA . ALA A 1 70 ? -4.013 -3.724 17.633 1.00 90.69 70 ALA A CA 1
ATOM 559 C C . ALA A 1 70 ? -2.777 -3.872 16.722 1.00 90.69 70 ALA A C 1
ATOM 561 O O . ALA A 1 70 ? -1.696 -4.197 17.202 1.00 90.69 70 ALA A O 1
ATOM 562 N N . HIS A 1 71 ? -2.897 -3.579 15.421 1.00 92.12 71 HIS A N 1
ATOM 563 C CA . HIS A 1 71 ? -1.851 -3.848 14.417 1.00 92.12 71 HIS A CA 1
ATOM 564 C C . HIS A 1 71 ? -1.103 -2.593 13.936 1.00 92.12 71 HIS A C 1
ATOM 566 O O . HIS A 1 71 ? -0.596 -2.533 12.815 1.00 92.12 71 HIS A O 1
ATOM 572 N N . ARG A 1 72 ? -1.007 -1.559 14.775 1.00 88.06 72 ARG A N 1
ATOM 573 C CA . ARG A 1 72 ? -0.458 -0.251 14.370 1.00 88.06 72 ARG A CA 1
ATOM 574 C C . ARG A 1 72 ? 0.998 -0.288 13.941 1.00 88.06 72 ARG A C 1
ATOM 576 O O . ARG A 1 72 ? 1.370 0.476 13.060 1.00 88.06 72 ARG A O 1
ATOM 583 N N . SER A 1 73 ? 1.816 -1.130 14.569 1.00 90.94 73 SER A N 1
ATOM 584 C CA . SER A 1 73 ? 3.229 -1.278 14.207 1.00 90.94 73 SER A CA 1
ATOM 585 C C . SER A 1 73 ? 3.376 -1.755 12.766 1.00 90.94 73 SER A C 1
ATOM 587 O O . SER A 1 73 ? 4.160 -1.179 12.023 1.00 90.94 73 SER A O 1
ATOM 589 N N . LEU A 1 74 ? 2.565 -2.728 12.342 1.00 90.75 74 LEU A N 1
ATOM 590 C CA . LEU A 1 74 ? 2.523 -3.209 10.962 1.00 90.75 74 LEU A CA 1
ATOM 591 C C . LEU A 1 74 ? 2.041 -2.119 9.993 1.00 90.75 74 LEU A C 1
ATOM 593 O O . LEU A 1 74 ? 2.606 -1.948 8.914 1.00 90.75 74 LEU A O 1
ATOM 597 N N . ILE A 1 75 ? 1.012 -1.359 10.375 1.00 89.88 75 ILE A N 1
ATOM 598 C CA . ILE A 1 75 ? 0.479 -0.279 9.533 1.00 89.88 75 ILE A CA 1
ATOM 599 C C . 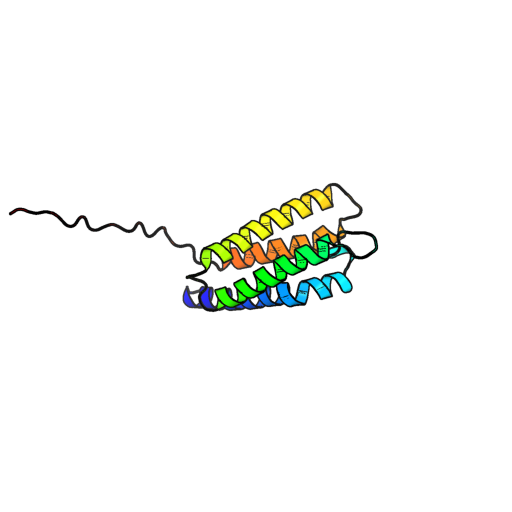ILE A 1 75 ? 1.531 0.828 9.358 1.00 89.88 75 ILE A C 1
ATOM 601 O O . ILE A 1 75 ? 1.796 1.259 8.239 1.00 89.88 75 ILE A O 1
ATOM 605 N N . TRP A 1 76 ? 2.199 1.242 10.438 1.00 89.38 76 TRP A N 1
ATOM 606 C CA . TRP A 1 76 ? 3.299 2.206 10.370 1.00 89.38 76 TRP A CA 1
ATOM 607 C C . TRP A 1 76 ? 4.519 1.664 9.635 1.00 89.38 76 TRP A C 1
ATOM 609 O O . TRP A 1 76 ? 5.147 2.407 8.886 1.00 89.38 76 TRP A O 1
ATOM 619 N N . PHE A 1 77 ? 4.831 0.380 9.800 1.00 90.94 77 PHE A N 1
ATOM 620 C CA . PHE A 1 77 ? 5.854 -0.286 9.006 1.00 90.94 77 PHE A CA 1
ATOM 621 C C . PHE A 1 77 ? 5.516 -0.207 7.518 1.00 90.94 77 PHE A C 1
ATOM 623 O O . PHE A 1 77 ? 6.383 0.133 6.725 1.00 90.94 77 PHE A O 1
ATOM 630 N N . THR A 1 78 ? 4.259 -0.425 7.132 1.00 89.81 78 THR A N 1
ATOM 631 C CA . THR A 1 78 ? 3.807 -0.314 5.735 1.00 89.81 78 THR A CA 1
ATOM 632 C C . THR A 1 78 ? 3.993 1.104 5.198 1.00 89.81 78 THR A C 1
ATOM 634 O O . THR A 1 78 ? 4.486 1.278 4.088 1.00 89.81 78 THR A O 1
ATOM 637 N N . VAL A 1 79 ? 3.677 2.125 5.999 1.00 88.25 79 VAL A N 1
ATOM 638 C CA . VAL A 1 79 ? 3.904 3.534 5.638 1.00 88.25 79 VAL A CA 1
ATOM 639 C C . VAL A 1 79 ? 5.394 3.820 5.434 1.00 88.25 79 VAL A C 1
ATOM 641 O O . VAL A 1 79 ? 5.788 4.285 4.368 1.00 88.25 79 VAL A O 1
ATOM 644 N N . TRP A 1 80 ? 6.234 3.530 6.432 1.00 90.50 80 TRP A N 1
ATOM 645 C CA . TRP A 1 80 ? 7.663 3.847 6.374 1.00 90.50 80 TRP A CA 1
ATOM 646 C C . TRP A 1 80 ? 8.407 3.023 5.328 1.00 90.50 80 TRP A C 1
ATOM 648 O O . TRP A 1 80 ? 9.217 3.579 4.591 1.00 90.50 80 TRP A O 1
ATOM 658 N N . SER A 1 81 ? 8.110 1.727 5.218 1.00 85.88 81 SER A N 1
ATOM 659 C CA . SER A 1 81 ? 8.694 0.872 4.182 1.00 85.88 81 SER A CA 1
ATOM 660 C C . SER A 1 81 ? 8.321 1.356 2.784 1.00 85.88 81 SER A C 1
ATOM 662 O O . SER A 1 81 ? 9.205 1.427 1.941 1.00 85.88 81 SER A O 1
ATOM 664 N N . SER A 1 82 ? 7.075 1.787 2.549 1.00 83.44 82 SER A N 1
ATOM 665 C CA . SER A 1 82 ? 6.658 2.349 1.255 1.00 83.44 82 SER A CA 1
ATOM 666 C C . SER A 1 82 ? 7.385 3.657 0.929 1.00 83.44 82 SER A C 1
ATOM 668 O O . SER A 1 82 ? 7.816 3.842 -0.205 1.00 83.44 82 SER A O 1
ATOM 670 N N . ILE A 1 83 ? 7.580 4.541 1.918 1.00 82.44 83 ILE A N 1
ATOM 671 C CA . ILE A 1 83 ? 8.341 5.791 1.741 1.00 82.44 83 ILE A CA 1
ATOM 672 C C . ILE A 1 83 ? 9.805 5.496 1.413 1.00 82.44 83 ILE A C 1
ATOM 674 O O . ILE A 1 83 ? 10.346 6.062 0.467 1.00 82.44 83 ILE A O 1
ATOM 678 N N . VAL A 1 84 ? 10.454 4.619 2.183 1.00 85.88 84 VAL A N 1
ATOM 679 C CA . VAL A 1 84 ? 11.869 4.277 1.983 1.00 85.88 84 VAL A CA 1
ATOM 680 C C . VAL A 1 84 ? 12.065 3.563 0.649 1.00 85.88 84 VAL A C 1
ATOM 682 O O . VAL A 1 84 ? 12.932 3.955 -0.126 1.00 85.88 84 VAL A O 1
ATOM 685 N N . HIS A 1 85 ? 11.242 2.557 0.354 1.00 83.00 85 HIS A N 1
ATOM 686 C CA . HIS A 1 85 ? 11.320 1.795 -0.889 1.00 83.00 85 HIS A CA 1
ATOM 687 C C . HIS A 1 85 ? 11.054 2.691 -2.105 1.00 83.00 85 HIS A C 1
ATOM 689 O O . HIS A 1 85 ? 11.877 2.744 -3.016 1.00 83.00 85 HIS A O 1
ATOM 695 N N . GLY A 1 86 ? 9.973 3.480 -2.078 1.00 79.56 86 GLY A N 1
ATOM 696 C CA . GLY A 1 86 ? 9.661 4.445 -3.132 1.00 79.56 86 GLY A CA 1
ATOM 697 C C . GLY A 1 86 ? 10.739 5.521 -3.291 1.00 79.56 86 GLY A C 1
ATOM 698 O O . GLY A 1 86 ? 11.084 5.873 -4.412 1.00 79.56 86 GLY A O 1
ATOM 699 N N . GLY A 1 87 ? 11.328 6.006 -2.195 1.00 78.94 87 GLY A N 1
ATOM 700 C CA . GLY A 1 87 ? 12.417 6.985 -2.228 1.00 78.94 87 GLY A CA 1
ATOM 701 C C . GLY A 1 87 ? 13.697 6.438 -2.863 1.00 78.94 87 GLY A C 1
ATOM 702 O O . GLY A 1 87 ? 14.301 7.111 -3.697 1.00 78.94 87 GLY A O 1
ATOM 703 N N . ILE A 1 88 ? 14.086 5.205 -2.525 1.00 82.81 88 ILE A N 1
ATOM 704 C CA . ILE A 1 88 ? 15.232 4.523 -3.147 1.00 82.81 88 ILE A CA 1
ATOM 705 C C . ILE A 1 88 ? 14.988 4.359 -4.650 1.00 82.81 88 ILE A C 1
ATOM 707 O O . ILE A 1 88 ? 15.844 4.732 -5.453 1.00 82.81 88 ILE A O 1
ATOM 711 N N . MET A 1 89 ? 13.805 3.872 -5.027 1.00 77.81 89 MET A N 1
ATOM 712 C CA . MET A 1 89 ? 13.424 3.700 -6.427 1.00 77.81 89 MET A CA 1
ATOM 713 C C . MET A 1 89 ? 13.349 5.036 -7.182 1.00 77.81 89 MET A C 1
ATOM 715 O O . MET A 1 89 ? 13.782 5.121 -8.328 1.00 77.81 89 MET A O 1
ATOM 719 N N . ALA A 1 90 ? 12.897 6.118 -6.545 1.00 76.00 90 ALA A N 1
ATOM 720 C CA . ALA A 1 90 ? 12.898 7.449 -7.146 1.00 76.00 90 ALA A CA 1
ATOM 721 C C . ALA A 1 90 ? 14.321 7.947 -7.440 1.00 76.00 90 ALA A C 1
ATOM 723 O O . ALA A 1 90 ? 14.593 8.414 -8.545 1.00 76.00 90 ALA A O 1
ATOM 724 N N . ILE A 1 91 ? 15.245 7.802 -6.483 1.00 79.56 91 ILE A N 1
ATOM 725 C CA . ILE A 1 91 ? 16.654 8.186 -6.663 1.00 79.56 91 ILE A CA 1
ATOM 726 C C . ILE A 1 91 ? 17.288 7.368 -7.798 1.00 79.56 91 ILE A C 1
ATOM 728 O O . ILE A 1 91 ? 17.948 7.937 -8.666 1.00 79.56 91 ILE A O 1
ATOM 732 N N . GLN A 1 92 ? 17.051 6.053 -7.828 1.00 76.06 92 GLN A N 1
ATOM 733 C CA . GLN A 1 92 ? 17.569 5.163 -8.874 1.00 76.06 92 GLN A CA 1
ATOM 734 C C . GLN A 1 92 ? 16.982 5.473 -10.262 1.00 76.06 92 GLN A C 1
ATOM 736 O O . GLN A 1 92 ? 17.719 5.444 -11.249 1.00 76.06 92 GLN A O 1
ATOM 741 N N . SER A 1 93 ? 15.694 5.832 -10.336 1.00 71.94 93 SER A N 1
ATOM 742 C CA . SER A 1 93 ? 15.014 6.220 -11.583 1.00 71.94 93 SER A CA 1
ATOM 743 C C . SER A 1 93 ? 15.525 7.550 -12.141 1.00 71.94 93 SER A C 1
ATOM 745 O O . SER A 1 93 ? 15.668 7.697 -13.349 1.00 71.94 93 SER A O 1
ATOM 747 N N . VAL A 1 94 ? 15.812 8.534 -11.279 1.00 68.94 94 VAL A N 1
ATOM 748 C CA . VAL A 1 94 ? 16.343 9.845 -11.702 1.00 68.94 94 VAL A CA 1
ATOM 749 C C . VAL A 1 94 ? 17.811 9.746 -12.124 1.00 68.94 94 VAL A C 1
ATOM 751 O O . VAL A 1 94 ? 18.233 10.443 -13.044 1.00 68.94 94 VAL A O 1
ATOM 754 N N . ALA A 1 95 ? 18.587 8.863 -11.491 1.00 69.75 95 ALA A N 1
ATOM 755 C CA . ALA A 1 95 ? 19.986 8.634 -11.845 1.00 69.75 95 ALA A CA 1
ATOM 756 C C . ALA A 1 95 ? 20.168 7.957 -13.219 1.00 69.75 95 ALA A C 1
ATOM 758 O O . ALA A 1 95 ? 21.234 8.089 -13.815 1.00 69.75 95 ALA A O 1
ATOM 759 N N . ASN A 1 96 ? 19.143 7.269 -13.738 1.00 60.44 96 ASN A N 1
ATOM 760 C CA . ASN A 1 96 ? 19.192 6.547 -15.009 1.00 60.44 96 ASN A CA 1
ATOM 761 C C . ASN A 1 96 ? 17.982 6.903 -15.898 1.00 60.44 96 ASN A C 1
ATOM 763 O O . ASN A 1 96 ? 16.899 6.350 -15.703 1.00 60.44 96 ASN A O 1
ATOM 767 N N . PRO A 1 97 ? 18.149 7.753 -16.932 1.00 59.00 97 PRO A N 1
ATOM 768 C CA . PRO A 1 97 ? 17.050 8.225 -17.785 1.00 59.00 97 PRO A CA 1
ATOM 769 C C . PRO A 1 97 ? 16.238 7.119 -18.481 1.00 59.00 97 PRO A C 1
ATOM 771 O O . PRO A 1 97 ? 15.102 7.361 -18.887 1.00 59.00 97 PRO A O 1
ATOM 774 N N . HIS A 1 98 ? 16.787 5.904 -18.602 1.00 59.84 98 HIS A N 1
ATOM 775 C CA . HIS A 1 98 ? 16.089 4.753 -19.181 1.00 59.84 98 HIS A CA 1
ATOM 776 C C . HIS A 1 98 ? 14.968 4.189 -18.277 1.00 59.84 98 HIS A C 1
ATOM 778 O O . HIS A 1 98 ? 14.101 3.474 -18.771 1.00 59.84 98 HIS A O 1
ATOM 784 N N . HIS A 1 99 ? 14.929 4.568 -16.990 1.00 56.12 99 HIS A N 1
ATOM 785 C CA . HIS A 1 99 ? 14.017 4.044 -15.960 1.00 56.12 99 HIS A CA 1
ATOM 786 C C . HIS A 1 99 ? 12.914 5.028 -15.518 1.00 56.12 99 HIS A C 1
ATOM 788 O O . HIS A 1 99 ? 12.223 4.785 -14.530 1.00 56.12 99 HIS A O 1
ATOM 794 N N . ILE A 1 100 ? 12.684 6.125 -16.254 1.00 61.97 100 ILE A N 1
ATOM 795 C CA . ILE A 1 100 ? 11.655 7.138 -15.919 1.00 61.97 100 ILE A CA 1
ATOM 796 C C . ILE A 1 100 ? 10.237 6.539 -15.810 1.00 61.97 100 ILE A C 1
ATOM 798 O O . ILE A 1 100 ? 9.403 7.069 -15.076 1.00 61.97 100 ILE A O 1
ATOM 802 N N . GLY A 1 101 ? 9.958 5.419 -16.488 1.00 61.09 101 GLY A N 1
ATOM 803 C CA . GLY A 1 101 ? 8.670 4.722 -16.404 1.00 61.09 101 GLY A CA 1
ATOM 804 C C . GLY A 1 101 ? 8.304 4.251 -14.989 1.00 61.09 101 GLY A C 1
ATOM 805 O O . GLY A 1 101 ? 7.133 4.328 -14.615 1.00 61.09 101 GLY A O 1
ATOM 806 N N . HIS A 1 102 ? 9.288 3.870 -14.169 1.00 62.34 102 HIS A N 1
ATOM 807 C CA . HIS A 1 102 ? 9.081 3.452 -12.775 1.00 62.34 102 HIS A CA 1
ATOM 808 C C . HIS A 1 102 ? 8.651 4.610 -11.873 1.00 62.34 102 HIS A C 1
ATOM 810 O O . HIS A 1 102 ? 7.807 4.457 -10.992 1.00 62.34 102 HIS A O 1
ATOM 816 N N . LEU A 1 103 ? 9.140 5.820 -12.161 1.00 60.66 103 LEU A N 1
ATOM 817 C CA . LEU A 1 103 ? 8.800 7.021 -11.400 1.00 60.66 103 LEU A CA 1
ATOM 818 C C . LEU A 1 103 ? 7.281 7.284 -11.371 1.00 60.66 103 LEU A C 1
ATOM 820 O O . LEU A 1 103 ? 6.744 7.729 -10.357 1.00 60.66 103 LEU A O 1
ATOM 824 N N . PHE A 1 104 ? 6.590 6.986 -12.476 1.00 64.19 104 PHE A N 1
ATOM 825 C CA . PHE A 1 104 ? 5.140 7.154 -12.616 1.00 64.19 104 PHE A CA 1
ATOM 826 C C . PHE A 1 104 ? 4.329 5.897 -12.257 1.00 64.19 104 PHE A C 1
ATOM 828 O O . PHE A 1 104 ? 3.106 5.986 -12.145 1.00 64.19 104 PHE A O 1
ATOM 835 N N . GLY A 1 105 ? 4.986 4.748 -12.080 1.00 73.56 105 GLY A N 1
ATOM 836 C CA . GLY A 1 105 ? 4.363 3.463 -11.768 1.00 73.56 105 GLY A CA 1
ATOM 837 C C . GLY A 1 105 ? 4.420 3.132 -10.278 1.00 73.56 105 GLY A C 1
ATOM 838 O O . GLY A 1 105 ? 3.667 3.680 -9.466 1.00 73.56 105 GLY A O 1
ATOM 839 N N . ASP A 1 106 ? 5.306 2.206 -9.924 1.00 70.06 106 ASP A N 1
ATOM 840 C CA . ASP A 1 106 ? 5.456 1.667 -8.572 1.00 70.06 106 ASP A CA 1
ATOM 841 C C . ASP A 1 106 ? 5.844 2.727 -7.521 1.00 70.06 106 ASP A C 1
ATOM 843 O O . ASP A 1 106 ? 5.282 2.736 -6.422 1.00 70.06 106 ASP A O 1
ATOM 847 N N . VAL A 1 107 ? 6.712 3.684 -7.862 1.00 72.31 107 VAL A N 1
ATOM 848 C CA . VAL A 1 107 ? 7.108 4.792 -6.976 1.00 72.31 107 VAL A CA 1
ATOM 849 C C . VAL A 1 107 ? 5.899 5.641 -6.581 1.00 72.31 107 VAL A C 1
ATOM 851 O O . VAL A 1 107 ? 5.647 5.859 -5.393 1.00 72.31 107 VAL A O 1
ATOM 854 N N . ALA A 1 108 ? 5.119 6.101 -7.562 1.00 73.69 108 ALA A N 1
ATOM 855 C CA . ALA A 1 108 ? 3.938 6.922 -7.313 1.00 73.69 108 ALA A CA 1
ATOM 856 C C . ALA A 1 108 ? 2.880 6.154 -6.504 1.00 73.69 108 ALA A C 1
ATOM 858 O O . ALA A 1 108 ? 2.318 6.692 -5.546 1.00 73.69 108 ALA A O 1
ATOM 859 N N . ALA A 1 109 ? 2.653 4.880 -6.837 1.00 76.62 109 ALA A N 1
ATOM 860 C CA . ALA A 1 109 ? 1.703 4.028 -6.132 1.00 76.62 109 ALA A CA 1
ATOM 861 C C . ALA A 1 109 ? 2.064 3.865 -4.644 1.00 76.62 109 ALA A C 1
ATOM 863 O O . ALA A 1 109 ? 1.202 4.030 -3.777 1.00 76.62 109 ALA A O 1
ATOM 864 N N . LEU A 1 110 ? 3.338 3.612 -4.327 1.00 76.50 110 LEU A N 1
ATOM 865 C CA . LEU A 1 110 ? 3.804 3.443 -2.948 1.00 76.50 110 LEU A CA 1
ATOM 866 C C . LEU A 1 110 ? 3.677 4.726 -2.122 1.00 76.50 110 LEU A C 1
ATOM 868 O O . LEU A 1 110 ? 3.245 4.676 -0.968 1.00 76.50 110 LEU A O 1
ATOM 872 N N . ILE A 1 111 ? 3.993 5.882 -2.709 1.00 77.88 111 ILE A N 1
ATOM 873 C CA . ILE A 1 111 ? 3.851 7.174 -2.029 1.00 77.88 111 ILE A CA 1
ATOM 874 C C . ILE A 1 111 ? 2.377 7.495 -1.759 1.00 77.88 111 ILE A C 1
ATOM 876 O O . ILE A 1 111 ? 2.035 7.921 -0.653 1.00 77.88 111 ILE A O 1
ATOM 880 N N . VAL A 1 112 ? 1.483 7.234 -2.717 1.00 82.00 112 VAL A N 1
ATOM 881 C CA . VAL A 1 112 ? 0.036 7.419 -2.519 1.00 82.00 112 VAL A CA 1
ATOM 882 C C . VAL A 1 112 ? -0.478 6.515 -1.399 1.00 82.00 112 VAL A C 1
ATOM 884 O O . VAL A 1 112 ? -1.164 6.999 -0.497 1.00 82.00 112 VAL A O 1
ATOM 887 N N . VAL A 1 113 ? -0.110 5.230 -1.398 1.00 81.56 113 VAL A N 1
ATOM 888 C CA . VAL A 1 113 ? -0.488 4.292 -0.327 1.00 81.56 113 VAL A CA 1
ATOM 889 C C . VAL A 1 113 ? 0.009 4.789 1.031 1.00 81.56 113 VAL A C 1
ATOM 891 O O . VAL A 1 113 ? -0.775 4.841 1.982 1.00 81.56 113 VAL A O 1
ATOM 894 N N . ALA A 1 114 ? 1.269 5.222 1.125 1.00 78.62 114 ALA A N 1
ATOM 895 C CA . ALA A 1 114 ? 1.839 5.749 2.361 1.00 78.62 114 ALA A CA 1
ATOM 896 C C . ALA A 1 114 ? 1.061 6.966 2.884 1.00 78.62 114 ALA A C 1
ATOM 898 O O . ALA A 1 114 ? 0.708 7.004 4.064 1.00 78.62 114 ALA A O 1
ATOM 899 N N . ILE A 1 115 ? 0.746 7.932 2.015 1.00 83.19 115 ILE A N 1
ATOM 900 C CA . ILE A 1 115 ? 0.004 9.146 2.382 1.00 83.19 115 ILE A CA 1
ATOM 901 C C . ILE A 1 115 ? -1.406 8.795 2.863 1.00 83.19 115 ILE A C 1
ATOM 903 O O . ILE A 1 115 ? -1.823 9.260 3.924 1.00 83.19 115 ILE A O 1
ATOM 907 N N . VAL A 1 116 ? -2.136 7.962 2.116 1.00 83.56 116 VAL A N 1
ATOM 908 C CA . VAL A 1 116 ? -3.522 7.600 2.445 1.00 83.56 116 VAL A CA 1
ATOM 909 C C . VAL A 1 116 ? -3.583 6.838 3.770 1.00 83.56 116 VAL A C 1
ATOM 911 O O . VAL A 1 116 ? -4.389 7.174 4.641 1.00 83.56 116 VAL A O 1
ATOM 914 N N . VAL A 1 117 ? -2.706 5.850 3.968 1.00 79.94 117 VAL A N 1
ATOM 915 C CA . VAL A 1 117 ? -2.664 5.055 5.204 1.00 79.94 117 VAL A CA 1
ATOM 916 C C . VAL A 1 117 ? -2.236 5.914 6.398 1.00 79.94 117 VAL A C 1
ATOM 918 O O . VAL A 1 117 ? -2.879 5.861 7.450 1.00 79.94 117 VAL A O 1
ATOM 921 N N . ALA A 1 118 ? -1.210 6.758 6.247 1.00 79.81 118 ALA A N 1
ATOM 922 C CA . ALA A 1 118 ? -0.750 7.652 7.310 1.00 79.81 118 ALA A CA 1
ATOM 923 C C . ALA A 1 118 ? -1.806 8.699 7.694 1.00 79.81 118 ALA A C 1
ATOM 925 O O . ALA A 1 118 ? -1.978 8.999 8.877 1.00 79.81 118 ALA A O 1
ATOM 926 N N . ALA A 1 119 ? -2.540 9.237 6.716 1.00 83.25 119 ALA A N 1
ATOM 927 C CA . ALA A 1 119 ? -3.611 10.196 6.962 1.00 83.25 119 ALA A CA 1
ATOM 928 C C . ALA A 1 119 ? -4.784 9.565 7.724 1.00 83.25 119 ALA A C 1
ATOM 930 O O . ALA A 1 119 ? -5.406 10.234 8.550 1.00 83.25 119 ALA A O 1
ATOM 931 N N . LEU A 1 120 ? -5.089 8.290 7.472 1.00 82.06 120 LEU A N 1
ATOM 932 C CA . LEU A 1 120 ? -6.185 7.570 8.124 1.00 82.06 120 LEU A CA 1
ATOM 933 C C . LEU A 1 120 ? -5.800 6.957 9.473 1.00 82.06 120 LEU A C 1
ATOM 935 O O . LEU A 1 120 ? -6.682 6.694 10.286 1.00 82.06 120 LEU A O 1
ATOM 939 N N . MET A 1 121 ? -4.515 6.771 9.762 1.00 81.75 121 MET A N 1
ATOM 940 C CA . MET A 1 121 ? -4.074 6.271 11.060 1.00 81.75 121 MET A CA 1
ATOM 941 C C . MET A 1 121 ? -4.442 7.245 12.199 1.00 81.75 121 MET A C 1
ATOM 943 O O . MET A 1 121 ? -4.044 8.415 12.166 1.00 81.75 121 MET A O 1
ATOM 947 N N . PRO A 1 122 ? -5.180 6.803 13.240 1.00 70.00 122 PRO A N 1
ATOM 948 C CA . PRO A 1 122 ? -5.428 7.626 14.417 1.00 70.00 122 PRO A CA 1
ATOM 949 C C . PRO A 1 122 ? -4.100 7.921 15.121 1.00 70.00 122 PRO A C 1
ATOM 951 O O . PRO A 1 122 ? -3.397 7.006 15.557 1.00 70.00 122 PRO A O 1
ATOM 954 N N . ARG A 1 123 ? -3.742 9.204 15.241 1.00 66.00 123 ARG A N 1
ATOM 955 C CA . ARG A 1 123 ? -2.624 9.629 16.087 1.00 66.00 123 ARG A CA 1
ATOM 956 C C . ARG A 1 123 ? -3.050 9.399 17.528 1.00 66.00 123 ARG A C 1
ATOM 958 O O . ARG A 1 123 ? -3.907 10.123 18.027 1.00 66.00 123 ARG A O 1
ATOM 965 N N . GLN A 1 124 ? -2.479 8.406 18.201 1.00 56.72 124 GLN A N 1
ATOM 966 C CA . GLN A 1 124 ? -2.617 8.387 19.648 1.00 56.72 124 GLN A CA 1
ATOM 967 C C . GLN A 1 124 ? -1.815 9.557 20.200 1.00 56.72 124 GLN A C 1
ATOM 969 O O . GLN A 1 124 ? -0.588 9.580 20.115 1.00 56.72 124 GLN A O 1
ATOM 974 N N . ILE A 1 125 ? -2.541 10.524 20.763 1.00 46.31 125 ILE A N 1
ATOM 975 C CA . ILE A 1 125 ? -2.039 11.342 21.860 1.00 46.31 125 ILE A CA 1
ATOM 976 C C . ILE A 1 125 ? -1.409 10.346 22.821 1.00 46.31 125 ILE A C 1
ATOM 978 O O . ILE A 1 125 ? -2.068 9.381 23.210 1.00 46.31 125 ILE A O 1
ATOM 982 N N . CYS A 1 126 ? -0.122 10.532 23.099 1.00 39.16 126 CYS A N 1
ATOM 983 C CA . CYS A 1 126 ? 0.608 9.768 24.090 1.00 39.16 126 CYS A CA 1
ATOM 984 C C . CYS A 1 126 ? -0.250 9.730 25.358 1.00 39.16 126 CYS A C 1
ATOM 986 O O . CYS A 1 126 ? -0.332 10.713 26.093 1.00 39.16 126 CYS A O 1
ATOM 988 N N . ALA A 1 127 ? -0.963 8.626 25.577 1.00 47.66 127 ALA A N 1
ATOM 989 C CA . ALA A 1 127 ? -1.593 8.363 26.847 1.00 47.66 127 ALA A CA 1
ATOM 990 C C . ALA A 1 127 ? -0.428 8.002 27.758 1.00 47.66 127 ALA A C 1
ATOM 992 O O . ALA A 1 127 ? -0.079 6.831 27.913 1.00 47.66 127 ALA A O 1
ATOM 993 N N . THR A 1 128 ? 0.227 9.037 28.290 1.00 42.31 128 THR A N 1
ATOM 994 C CA . THR A 1 128 ? 1.062 8.927 29.474 1.00 42.31 128 THR A CA 1
ATOM 995 C C . THR A 1 128 ? 0.198 8.200 30.481 1.00 42.31 128 THR A C 1
ATOM 997 O O . THR A 1 128 ? -0.755 8.756 31.025 1.00 42.31 128 THR A O 1
ATOM 1000 N N . LYS A 1 129 ? 0.472 6.909 30.647 1.00 45.03 129 LYS A N 1
ATOM 1001 C CA . LYS A 1 129 ? -0.136 6.071 31.662 1.00 45.03 129 LYS A CA 1
ATOM 1002 C C . LYS A 1 129 ? 0.295 6.691 32.985 1.00 45.03 129 LYS A C 1
ATOM 1004 O O . LYS A 1 129 ? 1.377 6.389 33.478 1.00 45.03 129 LYS A O 1
ATOM 1009 N N . ALA A 1 130 ? -0.496 7.626 33.508 1.00 51.69 130 ALA A N 1
ATOM 1010 C CA . ALA A 1 130 ? -0.323 8.139 34.851 1.00 51.69 130 ALA A CA 1
ATOM 1011 C C . ALA A 1 130 ? -0.518 6.932 35.766 1.00 51.69 130 ALA A C 1
ATOM 1013 O O . ALA A 1 130 ? -1.635 6.472 35.993 1.00 51.69 130 ALA A O 1
ATOM 1014 N N . ARG A 1 131 ? 0.596 6.327 36.179 1.00 57.06 131 ARG A N 1
ATOM 1015 C CA . ARG A 1 131 ? 0.593 5.259 37.165 1.00 57.06 131 ARG A CA 1
ATOM 1016 C C . ARG A 1 131 ? 0.051 5.895 38.445 1.00 57.06 131 ARG A C 1
ATOM 1018 O O . ARG A 1 131 ? 0.695 6.828 38.926 1.00 57.06 131 ARG A O 1
ATOM 1025 N N . PRO A 1 132 ? -1.093 5.455 38.994 1.00 52.59 132 PRO A N 1
ATOM 1026 C CA . PRO A 1 132 ? -1.475 5.908 40.317 1.00 52.59 132 PRO A CA 1
ATOM 1027 C C . PRO A 1 132 ? -0.356 5.477 41.266 1.00 52.59 132 PRO A C 1
ATOM 1029 O O . PRO A 1 132 ? 0.003 4.299 41.337 1.00 52.59 132 PRO A O 1
ATOM 1032 N N . ALA A 1 133 ? 0.267 6.453 41.923 1.00 58.28 133 ALA A N 1
ATOM 1033 C CA . ALA A 1 133 ? 1.111 6.195 43.070 1.00 58.28 133 ALA A CA 1
ATOM 1034 C C . ALA A 1 133 ? 0.177 5.687 44.168 1.00 58.28 133 ALA A C 1
ATOM 1036 O O . ALA A 1 133 ? -0.437 6.472 44.886 1.00 58.28 133 ALA A O 1
ATOM 1037 N N . THR A 1 134 ? -0.009 4.370 44.237 1.00 62.31 134 THR A N 1
ATOM 1038 C CA . THR A 1 134 ? -0.664 3.747 45.380 1.00 62.31 134 THR A CA 1
ATOM 1039 C C . THR A 1 134 ? 0.215 4.048 46.583 1.00 62.31 134 THR A C 1
ATOM 1041 O O . THR A 1 134 ? 1.320 3.518 46.704 1.00 62.31 134 THR A O 1
ATOM 1044 N N . GLY A 1 135 ? -0.240 4.993 47.403 1.00 53.75 135 GLY A N 1
ATOM 1045 C CA . GLY A 1 135 ? 0.417 5.375 48.636 1.00 53.75 135 GLY A CA 1
ATOM 1046 C C . GLY A 1 135 ? 0.537 4.161 49.544 1.00 53.75 135 GLY A C 1
ATOM 1047 O O . GLY A 1 135 ? -0.470 3.583 49.947 1.00 53.75 135 GLY A O 1
ATOM 1048 N N . LEU A 1 136 ? 1.772 3.796 49.882 1.00 55.94 136 LEU A N 1
ATOM 1049 C CA . LEU A 1 136 ? 2.031 3.096 51.130 1.00 55.94 136 LEU A CA 1
ATOM 1050 C C . LEU A 1 136 ? 1.882 4.133 52.250 1.00 55.94 136 LEU A C 1
ATOM 1052 O O . LEU A 1 136 ? 2.830 4.827 52.610 1.00 55.94 136 LEU A O 1
ATOM 1056 N N . ALA A 1 137 ? 0.659 4.272 52.751 1.00 56.88 137 ALA A N 1
ATOM 1057 C CA . ALA A 1 137 ? 0.418 4.781 54.087 1.00 56.88 137 ALA A CA 1
ATOM 1058 C C . ALA A 1 137 ? 0.457 3.581 55.043 1.00 56.88 137 ALA A C 1
ATOM 1060 O O . ALA A 1 137 ? -0.356 2.673 54.916 1.00 56.88 137 ALA A O 1
ATOM 1061 N N . VAL A 1 138 ? 1.459 3.600 55.925 1.00 57.22 138 VAL A N 1
ATOM 1062 C CA . 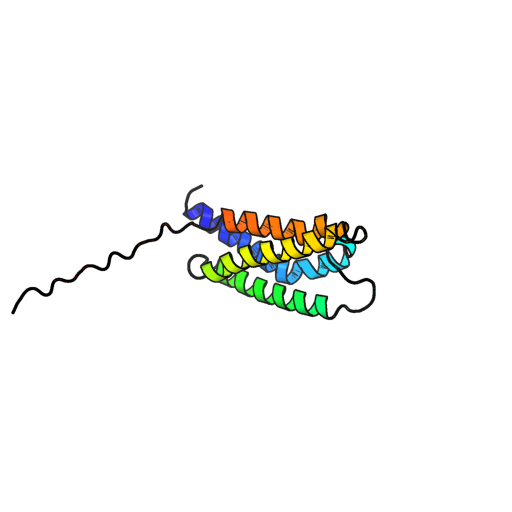VAL A 1 138 ? 1.401 3.237 57.350 1.00 57.22 138 VAL A CA 1
ATOM 1063 C C . VAL A 1 138 ? 0.570 2.001 57.720 1.00 57.22 138 VAL A C 1
ATOM 1065 O O . VAL A 1 138 ? -0.653 2.064 57.722 1.00 57.22 138 VAL A O 1
ATOM 1068 N N . HIS A 1 139 ? 1.252 0.939 58.157 1.00 53.06 139 HIS A N 1
ATOM 1069 C CA . HIS A 1 139 ? 1.119 0.364 59.504 1.00 53.06 139 HIS A CA 1
ATOM 1070 C C . HIS A 1 139 ? 2.309 -0.547 59.813 1.00 53.06 139 HIS A C 1
ATOM 1072 O O . HIS A 1 139 ? 2.713 -1.311 58.909 1.00 53.06 139 HIS A O 1
#